Protein AF-A0AAE4G910-F1 (afdb_monomer_lite)

Radius of gyration: 26.72 Å; chains: 1; bounding box: 78×29×67 Å

Sequence (174 aa):
MEIWHRGLLGEPTRILAKEYRISQPTTLNYMKDAVEHLIASNSFDGSPALRMMLSQPIRSQSFAYQVDTTIAVELQPIIAPFLEQAKRIDYSQRESSDVHLGTKVSATEAESFEAIVKTLSIDRPGLTSSELLREIIREYISSGAVPKHNVSVVPGVSPREQRLLDLVRKNWPD

Foldseek 3Di:
DVLLVVVLVVDDLVVSCVVLVHDSVVSQVVNVVVLVV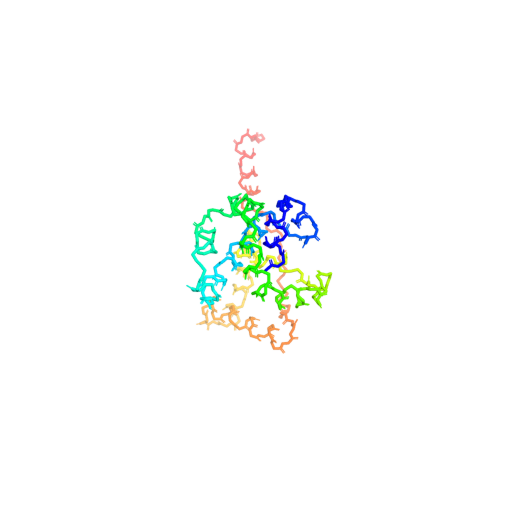CVVVCLCVVPPLLVVLSPDDSNCNSVSSVPDPVNVVSVCVVCVVVVVVVVVDPSVPPPDPVPPPPPDDDPVRVVVLVLVLVVVCVVPPPDDSVRVVVVQVVCCVVPVDRPPPVPPPPPDCPVVNVVVVVVCCVVDPD

Secondary structure (DSSP, 8-state):
-HHHHHHHTT--HHHHHHHTT--HHHHHHHHHHHHHHHHHTTTTTT-HHHHHHHHS-HHHHHHHHHH-HHHHHHHHHHHHHHHHHHTT--TTSS--TTS---S---HHHHHHHHHHHHHHHHHSTT--HHHHHHHHHHHHHHHSS-------------HHHHHHHHHHHHH---

pLDDT: mean 74.44, std 16.23, range [36.38, 94.31]

Structure (mmCIF, N/CA/C/O backbone):
data_AF-A0AAE4G910-F1
#
_entry.id   AF-A0AAE4G910-F1
#
loop_
_atom_site.group_PDB
_atom_site.id
_atom_site.type_symbol
_atom_site.label_atom_id
_atom_site.label_alt_id
_atom_site.label_comp_id
_atom_site.label_asym_id
_atom_site.label_entity_id
_atom_site.label_seq_id
_atom_site.pdbx_PDB_ins_code
_atom_site.Cartn_x
_atom_site.Cartn_y
_atom_site.Cartn_z
_atom_site.occupancy
_atom_site.B_iso_or_equiv
_atom_site.auth_seq_id
_atom_site.auth_comp_id
_atom_site.auth_asym_id
_atom_site.auth_atom_id
_atom_site.pdbx_PDB_model_num
ATOM 1 N N . MET A 1 1 ? -4.831 -2.346 1.415 1.00 86.88 1 MET A N 1
ATOM 2 C CA . MET A 1 1 ? -5.639 -2.473 2.650 1.00 86.88 1 MET A CA 1
ATOM 3 C C . MET A 1 1 ? -5.038 -3.451 3.648 1.00 86.88 1 MET A C 1
ATOM 5 O O . MET A 1 1 ? -4.716 -3.016 4.741 1.00 86.88 1 MET A O 1
ATOM 9 N N . GLU A 1 2 ? -4.823 -4.722 3.295 1.00 90.12 2 GLU A N 1
ATOM 10 C CA . GLU A 1 2 ? -4.326 -5.749 4.236 1.00 90.12 2 GLU A CA 1
ATOM 11 C C . GLU A 1 2 ? -2.985 -5.393 4.908 1.00 90.12 2 GLU A C 1
ATOM 13 O O . GLU A 1 2 ? -2.882 -5.423 6.131 1.00 90.12 2 GLU A O 1
ATOM 18 N N . ILE A 1 3 ? -1.986 -4.951 4.132 1.00 91.44 3 ILE A N 1
ATOM 19 C CA . ILE A 1 3 ? -0.675 -4.514 4.654 1.00 91.44 3 ILE A CA 1
ATOM 20 C C . ILE A 1 3 ? -0.818 -3.388 5.692 1.00 91.44 3 ILE A C 1
ATOM 22 O O . ILE A 1 3 ? -0.166 -3.418 6.733 1.00 91.44 3 ILE A O 1
ATOM 26 N N . TRP A 1 4 ? -1.680 -2.402 5.428 1.00 94.31 4 TRP A N 1
ATOM 27 C CA . TRP A 1 4 ? -1.947 -1.305 6.360 1.00 94.31 4 TRP A CA 1
ATOM 28 C C . TRP A 1 4 ? -2.656 -1.784 7.622 1.00 94.31 4 TRP A C 1
ATOM 30 O O . TRP A 1 4 ? -2.221 -1.447 8.719 1.00 94.31 4 TRP A O 1
ATOM 40 N N . HIS A 1 5 ? -3.687 -2.620 7.481 1.00 93.81 5 HIS A N 1
ATOM 41 C CA . HIS A 1 5 ? -4.431 -3.163 8.617 1.00 93.81 5 HIS A CA 1
ATOM 42 C C . HIS A 1 5 ? -3.535 -3.982 9.553 1.00 93.81 5 HIS A C 1
ATOM 44 O O . HIS A 1 5 ? -3.573 -3.786 10.764 1.00 93.81 5 HIS A O 1
ATOM 50 N N . ARG A 1 6 ? -2.640 -4.811 9.010 1.00 92.31 6 ARG A N 1
ATOM 51 C CA . ARG A 1 6 ? -1.631 -5.525 9.810 1.00 92.31 6 ARG A CA 1
ATOM 52 C C . ARG A 1 6 ? -0.633 -4.579 10.480 1.00 92.31 6 ARG A C 1
ATOM 54 O O . ARG A 1 6 ? -0.254 -4.790 11.629 1.00 92.31 6 ARG A O 1
ATOM 61 N N . GLY A 1 7 ? -0.270 -3.486 9.808 1.00 91.50 7 GLY A N 1
ATOM 62 C CA . GLY A 1 7 ? 0.497 -2.398 10.417 1.00 91.50 7 GLY A CA 1
ATOM 63 C C . GLY A 1 7 ? -0.217 -1.754 11.613 1.00 91.50 7 GLY A C 1
ATOM 64 O O . GLY A 1 7 ? 0.415 -1.521 12.642 1.00 91.50 7 GLY A O 1
ATOM 65 N N . LEU A 1 8 ? -1.535 -1.528 11.525 1.00 92.25 8 LEU A N 1
ATOM 66 C CA . LEU A 1 8 ? -2.344 -1.031 12.650 1.00 92.25 8 LEU A CA 1
ATOM 67 C C . LEU A 1 8 ? -2.364 -2.008 13.831 1.00 92.25 8 LEU A C 1
ATOM 69 O O . LEU A 1 8 ? -2.317 -1.577 14.981 1.00 92.25 8 LEU A O 1
ATOM 73 N N . LEU A 1 9 ? -2.372 -3.315 13.553 1.00 91.50 9 LEU A N 1
ATOM 74 C CA . LEU A 1 9 ? -2.270 -4.371 14.568 1.00 91.50 9 LEU A CA 1
ATOM 75 C C . LEU A 1 9 ? -0.885 -4.437 15.241 1.00 91.50 9 LEU A C 1
ATOM 77 O O . LEU A 1 9 ? -0.705 -5.194 16.191 1.00 91.50 9 LEU A O 1
ATOM 81 N N . GLY A 1 10 ? 0.074 -3.613 14.809 1.00 89.38 10 GLY A N 1
ATOM 82 C CA . GLY A 1 10 ? 1.396 -3.483 15.421 1.00 89.38 10 GLY A CA 1
ATOM 83 C C . GLY A 1 10 ? 2.485 -4.300 14.731 1.00 89.38 10 GLY A C 1
ATOM 84 O O . GLY A 1 10 ? 3.605 -4.376 15.240 1.00 89.38 10 GLY A O 1
ATOM 85 N N . GLU A 1 11 ? 2.201 -4.901 13.575 1.00 91.12 11 GLU A N 1
ATOM 86 C CA . GLU A 1 11 ? 3.211 -5.667 12.856 1.00 91.12 11 GLU A CA 1
ATOM 87 C C . GLU A 1 11 ? 4.300 -4.759 12.259 1.00 91.12 11 GLU A C 1
ATOM 89 O O . GLU A 1 11 ? 3.995 -3.805 11.532 1.00 91.12 11 GLU A O 1
ATOM 94 N N . PRO A 1 12 ? 5.595 -5.043 12.504 1.00 90.38 12 PRO A N 1
ATOM 95 C CA . PRO A 1 12 ? 6.666 -4.207 11.983 1.00 90.38 12 PRO A CA 1
ATOM 96 C C . PRO A 1 12 ? 6.717 -4.232 10.453 1.00 90.38 12 PRO A C 1
ATOM 98 O O . PRO A 1 12 ? 6.723 -5.296 9.831 1.00 90.38 12 PRO A O 1
ATOM 101 N N . THR A 1 13 ? 6.916 -3.067 9.829 1.00 89.62 13 THR A N 1
ATOM 102 C CA . THR A 1 13 ? 7.006 -2.934 8.361 1.00 89.62 13 THR A CA 1
ATOM 103 C C . THR A 1 13 ? 8.058 -3.838 7.724 1.00 89.62 13 THR A C 1
ATOM 105 O O . THR A 1 13 ? 7.892 -4.256 6.584 1.00 89.62 13 THR A O 1
ATOM 108 N N . ARG A 1 14 ? 9.143 -4.159 8.443 1.00 89.19 14 ARG A N 1
ATOM 109 C CA . ARG A 1 14 ? 10.190 -5.076 7.963 1.00 89.19 14 ARG A CA 1
ATOM 110 C C . ARG A 1 14 ? 9.694 -6.523 7.850 1.00 89.19 14 ARG A C 1
ATOM 112 O O . ARG A 1 14 ? 10.128 -7.233 6.949 1.00 89.19 14 ARG A O 1
ATOM 119 N N . ILE A 1 15 ? 8.815 -6.953 8.756 1.00 91.69 15 ILE A N 1
ATOM 120 C CA . ILE A 1 15 ? 8.215 -8.293 8.730 1.00 91.69 15 ILE A CA 1
ATOM 121 C C . ILE A 1 15 ? 7.231 -8.381 7.568 1.00 91.69 15 ILE A C 1
ATOM 123 O O . ILE A 1 15 ? 7.367 -9.268 6.730 1.00 91.69 15 ILE A O 1
ATOM 127 N N . LEU A 1 16 ? 6.350 -7.385 7.445 1.00 90.06 16 LEU A N 1
ATOM 128 C CA . LEU A 1 16 ? 5.409 -7.285 6.331 1.00 90.06 16 LEU A CA 1
ATOM 129 C C . LEU A 1 16 ? 6.141 -7.252 4.979 1.00 90.06 16 LEU A C 1
ATOM 131 O O . LEU A 1 16 ? 5.817 -8.022 4.086 1.00 90.06 16 LEU A O 1
ATOM 135 N N . ALA A 1 17 ? 7.190 -6.439 4.833 1.00 86.94 17 ALA A N 1
ATOM 136 C CA . ALA A 1 17 ? 8.004 -6.402 3.613 1.00 86.94 17 ALA A CA 1
ATOM 137 C C . ALA A 1 17 ? 8.527 -7.793 3.208 1.00 86.94 17 ALA A C 1
ATOM 139 O O . ALA A 1 17 ? 8.415 -8.192 2.051 1.00 86.94 17 ALA A O 1
ATOM 140 N N . LYS A 1 18 ? 9.047 -8.562 4.174 1.00 86.56 18 LYS A N 1
ATOM 141 C CA . LYS A 1 18 ? 9.552 -9.918 3.931 1.00 86.56 18 LYS A CA 1
ATOM 142 C C . LYS A 1 18 ? 8.440 -10.884 3.517 1.00 86.56 18 LYS A C 1
ATOM 144 O O . LYS A 1 18 ? 8.644 -11.677 2.604 1.00 86.56 18 LYS A O 1
ATOM 149 N N . GLU A 1 19 ? 7.300 -10.839 4.195 1.00 86.31 19 GLU A N 1
ATOM 150 C CA . GLU A 1 19 ? 6.184 -11.756 3.955 1.00 86.31 19 GLU A CA 1
ATOM 151 C C . GLU A 1 19 ? 5.532 -11.528 2.592 1.00 86.31 19 GLU A C 1
ATOM 153 O O . GLU A 1 19 ? 5.339 -12.474 1.832 1.00 86.31 19 GLU A O 1
ATOM 158 N N . TYR A 1 20 ? 5.300 -10.263 2.245 1.00 83.00 20 TYR A N 1
ATOM 159 C CA . TYR A 1 20 ? 4.756 -9.870 0.947 1.00 83.00 20 TYR A CA 1
ATOM 160 C C . TYR A 1 20 ? 5.818 -9.808 -0.160 1.00 83.00 20 TYR A C 1
ATOM 162 O O . TYR A 1 20 ? 5.487 -9.456 -1.286 1.00 83.00 20 TYR A O 1
ATOM 170 N N . ARG A 1 21 ? 7.082 -10.150 0.141 1.00 83.06 21 ARG A N 1
ATOM 171 C CA . ARG A 1 21 ? 8.220 -10.134 -0.797 1.00 83.06 21 ARG A CA 1
ATOM 172 C C . ARG A 1 21 ? 8.384 -8.802 -1.541 1.00 83.06 21 ARG A C 1
ATOM 174 O O . ARG A 1 21 ? 8.690 -8.787 -2.723 1.00 83.06 21 ARG A O 1
ATOM 181 N N . ILE A 1 22 ? 8.212 -7.687 -0.837 1.00 82.44 22 ILE A N 1
ATOM 182 C CA . ILE A 1 22 ? 8.371 -6.328 -1.375 1.00 82.44 22 ILE A CA 1
ATOM 183 C C . ILE A 1 22 ? 9.417 -5.542 -0.582 1.00 82.44 22 ILE A C 1
ATOM 185 O O . ILE A 1 22 ? 9.764 -5.885 0.550 1.00 82.44 22 ILE A O 1
ATOM 189 N N . SER A 1 23 ? 9.923 -4.449 -1.159 1.00 83.50 23 SER A N 1
ATOM 190 C CA . SER A 1 23 ? 10.835 -3.552 -0.444 1.00 83.50 23 SER A CA 1
ATOM 191 C C . SER A 1 23 ? 10.129 -2.836 0.718 1.00 83.50 23 SER A C 1
ATOM 193 O O . SER A 1 23 ? 8.941 -2.521 0.643 1.00 83.50 23 SER A O 1
ATOM 195 N N . GLN A 1 24 ? 10.863 -2.511 1.788 1.00 85.25 24 GLN A N 1
ATOM 196 C CA . GLN A 1 24 ? 10.305 -1.746 2.911 1.00 85.25 24 GLN A CA 1
ATOM 197 C C . GLN A 1 24 ? 9.731 -0.373 2.490 1.00 85.25 24 GLN A C 1
ATOM 199 O O . GLN A 1 24 ? 8.654 -0.024 2.981 1.00 85.25 24 GLN A O 1
ATOM 204 N N . PRO A 1 25 ? 10.373 0.405 1.589 1.00 87.94 25 PRO A N 1
ATOM 205 C CA . PRO A 1 25 ? 9.754 1.603 1.017 1.00 87.94 25 PRO A CA 1
ATOM 206 C C . PRO A 1 25 ? 8.420 1.325 0.311 1.00 87.94 25 PRO A C 1
ATOM 208 O O . PRO A 1 25 ? 7.463 2.070 0.506 1.00 87.94 25 PRO A O 1
ATOM 211 N N . THR A 1 26 ? 8.320 0.229 -0.448 1.00 85.50 26 THR A N 1
ATOM 212 C CA . THR A 1 26 ? 7.075 -0.173 -1.124 1.00 85.50 26 THR A CA 1
ATOM 213 C C . THR A 1 26 ? 5.971 -0.498 -0.118 1.00 85.50 26 THR A C 1
ATOM 215 O O . THR A 1 26 ? 4.843 -0.045 -0.287 1.00 85.50 26 THR A O 1
ATOM 218 N N . THR A 1 27 ? 6.291 -1.206 0.971 1.00 88.50 27 THR A N 1
ATOM 219 C CA . THR A 1 27 ? 5.342 -1.473 2.064 1.00 88.50 27 THR A CA 1
ATOM 220 C C . THR A 1 27 ? 4.758 -0.178 2.627 1.00 88.50 27 THR A C 1
ATOM 222 O O . THR A 1 27 ? 3.550 -0.086 2.823 1.00 88.50 27 THR A O 1
ATOM 225 N N . LEU A 1 28 ? 5.599 0.835 2.865 1.00 90.38 28 LEU A N 1
ATOM 226 C CA . LEU A 1 28 ? 5.156 2.137 3.374 1.00 90.38 28 LEU A CA 1
ATOM 227 C C . LEU A 1 28 ? 4.266 2.881 2.372 1.00 90.38 28 LEU A C 1
ATOM 229 O O . LEU A 1 28 ? 3.270 3.471 2.786 1.00 90.38 28 LEU A O 1
ATOM 233 N N . ASN A 1 29 ? 4.586 2.821 1.077 1.00 90.19 29 ASN A N 1
ATOM 234 C CA . ASN A 1 29 ? 3.735 3.394 0.034 1.00 90.19 29 ASN A CA 1
ATOM 235 C C . ASN A 1 29 ? 2.364 2.712 0.011 1.00 90.19 29 ASN A C 1
ATOM 237 O O . ASN A 1 29 ? 1.358 3.397 0.113 1.00 90.19 29 ASN A O 1
ATOM 241 N N . TYR A 1 30 ? 2.299 1.378 0.040 1.00 90.06 30 TYR A N 1
ATOM 242 C CA . TYR A 1 30 ? 1.016 0.667 0.102 1.00 90.06 30 TYR A CA 1
ATOM 243 C C . TYR A 1 30 ? 0.198 0.976 1.358 1.00 90.06 30 TYR A C 1
ATOM 245 O O . TYR A 1 30 ? -1.034 0.946 1.317 1.00 90.06 30 TYR A O 1
ATOM 253 N N . MET A 1 31 ? 0.857 1.268 2.483 1.00 93.19 31 MET A N 1
ATOM 254 C CA . MET A 1 31 ? 0.167 1.749 3.678 1.00 93.19 31 MET A CA 1
ATOM 255 C C . MET A 1 31 ? -0.418 3.146 3.471 1.00 93.19 31 MET A C 1
ATOM 257 O O . MET A 1 31 ? -1.559 3.393 3.855 1.00 93.19 31 MET A O 1
ATOM 261 N N . LYS A 1 32 ? 0.347 4.044 2.849 1.00 92.44 32 LYS A N 1
ATOM 262 C CA . LYS A 1 32 ? -0.092 5.401 2.529 1.00 92.44 32 LYS A CA 1
ATOM 263 C C . LYS A 1 32 ? -1.256 5.394 1.537 1.00 92.44 32 LYS A C 1
ATOM 265 O O . LYS A 1 32 ? -2.274 6.015 1.817 1.00 92.44 32 LYS A O 1
ATOM 270 N N . ASP A 1 33 ? -1.149 4.617 0.465 1.0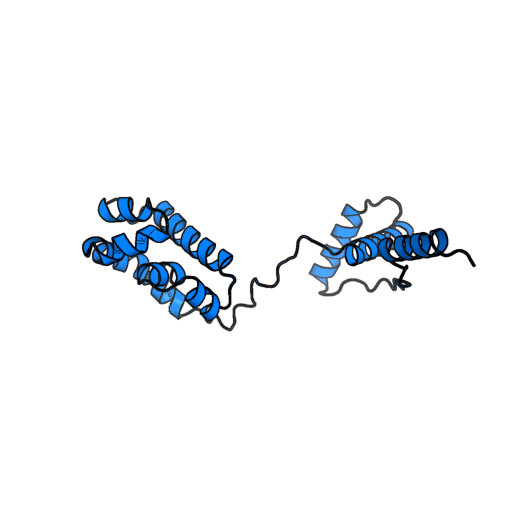0 91.06 33 ASP A N 1
ATOM 271 C CA . ASP A 1 33 ? -2.189 4.480 -0.559 1.00 91.06 33 ASP A CA 1
ATOM 272 C C . ASP A 1 33 ? -3.499 3.948 0.044 1.00 91.06 33 ASP A C 1
ATOM 274 O O . ASP A 1 33 ? -4.587 4.375 -0.331 1.00 91.06 33 ASP A O 1
ATOM 278 N N . ALA A 1 34 ? -3.416 3.034 1.020 1.00 91.62 34 ALA A N 1
ATOM 279 C CA . ALA A 1 34 ? -4.588 2.541 1.740 1.00 91.62 34 ALA A CA 1
ATOM 280 C C . ALA A 1 34 ? -5.289 3.655 2.536 1.00 91.62 34 ALA A C 1
ATOM 282 O O . ALA A 1 34 ? -6.514 3.765 2.483 1.00 91.62 34 ALA A O 1
ATOM 283 N N . VAL A 1 35 ? -4.525 4.495 3.239 1.00 91.94 35 VAL A N 1
ATOM 284 C CA . VAL A 1 35 ? -5.064 5.651 3.973 1.00 91.94 35 VAL A CA 1
ATOM 285 C C . VAL A 1 35 ? -5.686 6.657 3.008 1.00 91.94 35 VAL A C 1
ATOM 287 O O . VAL A 1 35 ? -6.816 7.083 3.223 1.00 91.94 35 VAL A O 1
ATOM 290 N N . GLU A 1 36 ? -4.995 6.997 1.920 1.00 91.00 36 GLU A N 1
ATOM 291 C CA . GLU A 1 36 ? -5.499 7.926 0.902 1.00 91.00 36 GLU A CA 1
ATOM 292 C C . GLU A 1 36 ? -6.782 7.413 0.246 1.00 91.00 36 GLU A C 1
ATOM 294 O O . GLU A 1 36 ? -7.735 8.172 0.085 1.00 91.00 36 GLU A O 1
ATOM 299 N N . HIS A 1 37 ? -6.854 6.116 -0.056 1.00 89.94 37 HIS A N 1
ATOM 300 C CA . HIS A 1 37 ? -8.060 5.494 -0.591 1.00 89.94 37 HIS A CA 1
ATOM 301 C C . HIS A 1 37 ? -9.228 5.560 0.399 1.00 89.94 37 HIS A C 1
ATOM 303 O O . HIS A 1 37 ? -10.354 5.868 0.006 1.00 89.94 37 HIS A O 1
ATOM 309 N N . LEU A 1 38 ? -8.987 5.290 1.688 1.00 88.81 38 LEU A N 1
ATOM 310 C CA . LEU A 1 38 ? -10.023 5.458 2.709 1.00 88.81 38 LEU A CA 1
ATOM 311 C C . LEU A 1 38 ? -10.485 6.911 2.759 1.00 88.81 38 LEU A C 1
ATOM 313 O O . LEU A 1 38 ? -11.693 7.144 2.759 1.00 88.81 38 LEU A O 1
ATOM 317 N N . ILE A 1 39 ? -9.553 7.868 2.747 1.00 88.19 39 ILE A N 1
ATOM 318 C CA . ILE A 1 39 ? -9.871 9.299 2.780 1.00 88.19 39 ILE A CA 1
ATOM 319 C C . ILE A 1 39 ? -10.711 9.711 1.577 1.00 88.19 39 ILE A C 1
ATOM 321 O O . ILE A 1 39 ? -11.750 10.334 1.755 1.00 88.19 39 ILE A O 1
ATOM 325 N N . ALA A 1 40 ? -10.324 9.299 0.374 1.00 87.75 40 ALA A N 1
ATOM 326 C CA . ALA A 1 40 ? -11.062 9.601 -0.846 1.00 87.75 40 ALA A CA 1
ATOM 327 C C . ALA A 1 40 ? -12.467 8.976 -0.873 1.00 87.75 40 ALA A C 1
ATOM 329 O O . ALA A 1 40 ? -13.372 9.519 -1.502 1.00 87.75 40 ALA A O 1
ATOM 330 N N . SER A 1 41 ? -12.665 7.840 -0.197 1.00 84.75 41 SER A N 1
ATOM 331 C CA . SER A 1 41 ? -13.960 7.154 -0.162 1.00 84.75 41 SER A CA 1
ATOM 332 C C . SER A 1 41 ? -15.013 7.844 0.715 1.00 84.75 41 SER A C 1
ATOM 334 O O . SER A 1 41 ? -16.172 7.439 0.661 1.00 84.75 41 SER A O 1
ATOM 336 N N . ASN A 1 42 ? -14.627 8.814 1.559 1.00 80.31 42 ASN A N 1
ATOM 337 C CA . ASN A 1 42 ? -15.485 9.477 2.557 1.00 80.31 42 ASN A CA 1
ATOM 338 C C . ASN A 1 42 ? -16.304 8.519 3.455 1.00 80.31 42 ASN A C 1
ATOM 340 O O . ASN A 1 42 ? -17.263 8.922 4.112 1.00 80.31 42 ASN A O 1
ATOM 344 N N . SER A 1 43 ? -15.913 7.243 3.549 1.00 77.19 43 SER A N 1
ATOM 345 C CA . SER A 1 43 ? -16.689 6.199 4.241 1.00 77.19 43 SER A CA 1
ATOM 346 C C . SER A 1 43 ? -16.736 6.366 5.768 1.00 77.19 43 SER A C 1
ATOM 348 O O . SER A 1 43 ? -17.441 5.632 6.450 1.00 77.19 43 SER A O 1
ATOM 350 N N . PHE A 1 44 ? -15.995 7.331 6.313 1.00 80.25 44 PHE A N 1
ATOM 351 C CA . PHE A 1 44 ? -15.895 7.632 7.742 1.00 80.25 44 PHE A CA 1
ATOM 352 C C . PHE A 1 44 ? -16.456 9.015 8.098 1.00 80.25 44 PHE A C 1
ATOM 354 O O . PHE A 1 44 ? -16.187 9.529 9.184 1.00 80.25 44 PHE A O 1
ATOM 361 N N . ASP A 1 45 ? -17.227 9.650 7.206 1.00 74.12 45 ASP A N 1
ATOM 362 C CA . ASP A 1 45 ? -17.681 11.027 7.412 1.00 74.12 45 ASP A CA 1
ATOM 363 C C . ASP A 1 45 ? -18.477 11.223 8.719 1.00 74.12 45 ASP A C 1
ATOM 365 O O . ASP A 1 45 ? -18.399 12.297 9.318 1.00 74.12 45 ASP A O 1
ATOM 369 N N . GLY A 1 46 ? -19.157 10.185 9.210 1.00 80.19 46 GLY A N 1
ATOM 370 C CA . GLY A 1 46 ? -19.872 10.192 10.491 1.00 80.19 46 GLY A CA 1
ATOM 371 C C . GLY A 1 46 ? -19.017 9.928 11.738 1.00 80.19 46 GLY A C 1
ATOM 372 O O . GLY A 1 46 ? -19.548 10.032 12.839 1.00 80.19 46 GLY A O 1
ATOM 373 N N . SER A 1 47 ? -17.726 9.605 11.596 1.00 87.19 47 SER A N 1
ATOM 374 C CA . SER A 1 47 ? -16.831 9.262 12.710 1.00 87.19 47 SER A CA 1
ATOM 375 C C . SER A 1 47 ? -15.717 10.301 12.907 1.00 87.19 47 SER A C 1
ATOM 377 O O . SER A 1 47 ? -14.743 10.347 12.145 1.00 87.19 47 SER A O 1
ATOM 379 N N . PRO A 1 48 ? -15.793 11.124 13.968 1.00 88.12 48 PRO A N 1
ATOM 380 C CA . PRO A 1 48 ? -14.703 12.019 14.351 1.00 88.12 48 PRO A CA 1
ATOM 381 C C . PRO A 1 48 ? -13.421 11.273 14.753 1.00 88.12 48 PRO A C 1
ATOM 383 O O . PRO A 1 48 ? -12.323 11.745 14.452 1.00 88.12 48 PRO A O 1
ATOM 386 N N . ALA A 1 49 ? -13.546 10.108 15.399 1.00 89.44 49 ALA A N 1
ATOM 387 C CA . ALA A 1 49 ? -12.410 9.318 15.876 1.00 89.44 49 ALA A CA 1
ATOM 388 C C . ALA A 1 49 ? -11.578 8.762 14.709 1.00 89.44 49 ALA A C 1
ATOM 390 O O . ALA A 1 49 ? -10.352 8.913 14.690 1.00 89.44 49 ALA A O 1
ATOM 391 N N . LEU A 1 50 ? -12.236 8.215 13.680 1.00 90.75 50 LEU A N 1
ATOM 392 C CA . LEU A 1 50 ? -11.568 7.733 12.470 1.00 90.75 50 LEU A CA 1
ATOM 393 C C . LEU A 1 50 ? -10.914 8.868 11.684 1.00 90.75 50 LEU A C 1
ATOM 395 O O . LEU A 1 50 ? -9.769 8.722 11.257 1.00 90.75 50 LEU A O 1
ATOM 399 N N . ARG A 1 51 ? -11.592 10.016 11.533 1.00 89.75 51 ARG A N 1
ATOM 400 C CA . ARG A 1 51 ? -11.000 11.208 10.895 1.00 89.75 51 ARG A CA 1
ATOM 401 C C . ARG A 1 51 ? -9.720 11.634 11.607 1.00 89.75 51 ARG A C 1
ATOM 403 O O . ARG A 1 51 ? -8.700 11.873 10.960 1.00 89.75 51 ARG A O 1
ATOM 410 N N . MET A 1 52 ? -9.766 11.703 12.937 1.00 90.25 52 MET A N 1
ATOM 411 C CA . MET A 1 52 ? -8.612 12.074 13.746 1.00 90.25 52 MET A CA 1
ATOM 412 C C . MET A 1 52 ? -7.474 11.065 13.571 1.00 90.25 52 MET A C 1
ATOM 414 O O . MET A 1 52 ? -6.352 11.481 13.295 1.00 90.25 52 MET A O 1
ATOM 418 N N . MET A 1 53 ? -7.748 9.760 13.645 1.00 92.31 53 MET A N 1
ATOM 419 C CA . MET A 1 53 ? -6.737 8.721 13.423 1.00 92.31 53 MET A CA 1
ATOM 420 C C . MET A 1 53 ? -6.096 8.832 12.036 1.00 92.31 53 MET A C 1
ATOM 422 O O . MET A 1 53 ? -4.874 8.878 11.931 1.00 92.31 53 MET A O 1
ATOM 426 N N . LEU A 1 54 ? -6.897 8.896 10.971 1.00 91.44 54 LEU A N 1
ATOM 427 C CA . LEU A 1 54 ? -6.397 8.915 9.593 1.00 91.44 54 LEU A CA 1
ATOM 428 C C . LEU A 1 54 ? -5.591 10.183 9.276 1.00 91.44 54 LEU A C 1
ATOM 430 O O . LEU A 1 54 ? -4.731 10.148 8.400 1.00 91.44 54 LEU A O 1
ATOM 434 N N . SER A 1 55 ? -5.814 11.276 10.015 1.00 89.19 55 SER A N 1
ATOM 435 C CA . SER A 1 55 ? -5.009 12.499 9.901 1.00 89.19 55 SER A CA 1
ATOM 436 C C . SER A 1 55 ? -3.602 12.378 10.508 1.00 89.19 55 SER A C 1
ATOM 438 O O . SER A 1 55 ? -2.720 13.180 10.196 1.00 89.19 55 SER A O 1
ATOM 440 N N . GLN A 1 56 ? -3.368 11.387 11.373 1.00 90.56 56 GLN A N 1
ATOM 441 C CA . GLN A 1 56 ? -2.071 11.185 12.013 1.00 90.56 56 GLN A CA 1
ATOM 442 C C . GLN A 1 56 ? -1.068 10.505 11.069 1.00 90.56 56 GLN A C 1
ATOM 444 O O . GLN A 1 56 ? -1.458 9.738 10.181 1.00 90.56 56 GLN A O 1
ATOM 449 N N . PRO A 1 57 ? 0.249 10.696 11.293 1.00 90.75 57 PRO A N 1
ATOM 450 C CA . PRO A 1 57 ? 1.275 9.929 10.596 1.00 90.75 57 PRO A CA 1
ATOM 451 C C . PRO A 1 57 ? 1.039 8.422 10.740 1.00 90.75 57 PRO A C 1
ATOM 453 O O . PRO A 1 57 ? 0.701 7.962 11.826 1.00 90.75 57 PRO A O 1
ATOM 456 N N . ILE A 1 58 ? 1.308 7.639 9.688 1.00 88.00 58 ILE A N 1
ATOM 457 C CA . ILE A 1 58 ? 1.080 6.175 9.656 1.00 88.00 58 ILE A CA 1
ATOM 458 C C . ILE A 1 58 ? 1.649 5.464 10.895 1.00 88.00 58 ILE A C 1
ATOM 460 O O . ILE A 1 58 ? 1.013 4.577 11.452 1.00 88.00 58 ILE A O 1
ATOM 464 N N . ARG A 1 59 ? 2.829 5.886 11.371 1.00 83.94 59 ARG A N 1
ATOM 465 C CA . ARG A 1 59 ? 3.465 5.315 12.572 1.00 83.94 59 ARG A CA 1
ATOM 466 C C . ARG A 1 59 ? 2.677 5.547 13.864 1.00 83.94 59 ARG A C 1
ATOM 468 O O . ARG A 1 59 ? 2.832 4.772 14.796 1.00 83.94 59 ARG A O 1
ATOM 475 N N . SER A 1 60 ? 1.891 6.616 13.927 1.00 88.88 60 SER A N 1
ATOM 476 C CA . SER A 1 60 ? 1.074 6.984 15.084 1.00 88.88 60 SER A CA 1
ATOM 477 C C . SER A 1 60 ? -0.309 6.326 15.056 1.00 88.88 60 SER A C 1
ATOM 479 O O . SER A 1 60 ? -0.913 6.134 16.108 1.00 88.88 60 SER A O 1
ATOM 481 N N . GLN A 1 61 ? -0.788 5.927 13.871 1.00 91.38 61 GLN A N 1
ATOM 482 C CA . GLN A 1 61 ? -2.114 5.328 13.691 1.00 91.38 61 GLN A CA 1
ATOM 483 C C . GLN A 1 61 ? -2.272 4.000 14.440 1.00 91.38 61 GLN A C 1
ATOM 485 O O . GLN A 1 61 ? -3.348 3.734 14.962 1.00 91.38 61 GLN A O 1
ATOM 490 N N . SER A 1 62 ? -1.213 3.187 14.546 1.00 90.25 62 SER A N 1
ATOM 491 C CA . SER A 1 62 ? -1.258 1.932 15.313 1.00 90.25 62 SER A CA 1
ATOM 492 C C . SER A 1 62 ? -1.525 2.175 16.798 1.00 90.25 62 SER A C 1
ATOM 494 O O . SER A 1 62 ? -2.312 1.455 17.404 1.00 90.25 62 SER A O 1
ATOM 496 N N . PHE A 1 63 ? -0.934 3.224 17.379 1.00 88.81 63 PHE A N 1
ATOM 497 C CA . PHE A 1 63 ? -1.187 3.589 18.772 1.00 88.81 63 PHE A CA 1
ATOM 498 C C . PHE A 1 63 ? -2.638 4.027 18.970 1.00 88.81 63 PHE A C 1
ATOM 500 O O . PHE A 1 63 ? -3.295 3.540 19.884 1.00 88.81 63 PHE A O 1
ATOM 507 N N . ALA A 1 64 ? -3.161 4.892 18.097 1.00 88.00 64 ALA A N 1
ATOM 508 C CA . ALA A 1 64 ? -4.563 5.307 18.153 1.00 88.00 64 ALA A CA 1
ATOM 509 C C . ALA A 1 64 ? -5.516 4.105 18.015 1.00 88.00 64 ALA A C 1
ATOM 511 O O . ALA A 1 64 ? -6.423 3.950 18.829 1.00 88.00 64 ALA A O 1
ATOM 512 N N . TYR A 1 65 ? -5.252 3.212 17.055 1.00 90.25 65 TYR A N 1
ATOM 513 C CA . TYR A 1 65 ? -6.040 2.002 16.812 1.00 90.25 65 TYR A CA 1
ATOM 514 C C . TYR A 1 65 ? -6.045 1.023 17.999 1.00 90.25 65 TYR A C 1
ATOM 516 O O . TYR A 1 65 ? -7.046 0.352 18.237 1.00 90.25 65 TYR A O 1
ATOM 524 N N . GLN A 1 66 ? -4.944 0.928 18.752 1.00 86.31 66 GLN A N 1
ATOM 525 C CA . GLN A 1 66 ? -4.841 0.047 19.923 1.00 86.31 66 GLN A CA 1
ATOM 526 C C . GLN A 1 66 ? -5.444 0.648 21.198 1.00 86.31 66 GLN A C 1
ATOM 528 O O . GLN A 1 66 ? -5.906 -0.096 22.061 1.00 86.31 66 GLN A O 1
ATOM 533 N N . VAL A 1 67 ? -5.409 1.975 21.343 1.00 85.75 67 VAL A N 1
ATOM 534 C CA . VAL A 1 67 ? -5.875 2.674 22.551 1.00 85.75 67 VAL A CA 1
ATOM 535 C C . VAL A 1 67 ? -7.385 2.897 22.526 1.00 85.75 67 VAL A C 1
ATOM 537 O O . VAL A 1 67 ? -8.040 2.755 23.559 1.00 85.75 67 VAL A O 1
ATOM 540 N N . ASP A 1 68 ? -7.946 3.238 21.367 1.00 86.94 68 ASP A N 1
ATOM 541 C CA . ASP A 1 68 ? -9.361 3.571 21.235 1.00 86.94 68 ASP A CA 1
ATOM 542 C C . ASP A 1 68 ? -10.143 2.440 20.558 1.00 86.94 68 ASP A C 1
ATOM 544 O O . ASP A 1 68 ? -10.068 2.208 19.351 1.00 86.94 68 ASP A O 1
ATOM 548 N N . THR A 1 69 ? -10.945 1.738 21.357 1.00 84.44 69 THR A N 1
ATOM 549 C CA . THR A 1 69 ? -11.775 0.626 20.875 1.00 84.44 69 THR A CA 1
ATOM 550 C C . THR A 1 69 ? -12.863 1.062 19.889 1.00 84.44 69 THR A C 1
ATOM 552 O O . THR A 1 69 ? -13.294 0.240 19.077 1.00 84.44 69 THR A O 1
ATOM 555 N N . THR A 1 70 ? -13.277 2.336 19.893 1.00 87.69 70 THR A N 1
ATOM 556 C CA . THR A 1 70 ? -14.293 2.852 18.957 1.00 87.69 70 THR A CA 1
ATOM 557 C C . THR A 1 70 ? -13.778 2.862 17.521 1.00 87.69 70 THR A C 1
ATOM 559 O O . THR A 1 70 ? -14.491 2.446 16.610 1.00 87.69 70 THR A O 1
ATOM 562 N N . ILE A 1 71 ? -12.498 3.197 17.331 1.00 90.50 71 ILE A N 1
ATOM 563 C CA . ILE A 1 71 ? -11.821 3.163 16.032 1.00 90.50 71 ILE A CA 1
ATOM 564 C C . ILE A 1 71 ? -11.907 1.764 15.424 1.00 90.50 71 ILE A C 1
ATOM 566 O O . ILE A 1 71 ? -12.244 1.620 14.252 1.00 90.50 71 ILE A O 1
ATOM 570 N N . ALA A 1 72 ? -11.615 0.721 16.204 1.00 87.69 72 ALA A N 1
ATOM 571 C CA . ALA A 1 72 ? -11.683 -0.648 15.708 1.00 87.69 72 ALA A CA 1
ATOM 572 C C . ALA A 1 72 ? -13.118 -1.033 15.312 1.00 87.69 72 ALA A C 1
ATOM 574 O O . ALA A 1 72 ? -13.321 -1.599 14.238 1.00 87.69 72 ALA A O 1
ATOM 575 N N . VAL A 1 73 ? -14.111 -0.693 16.140 1.00 90.44 73 VAL A N 1
ATOM 576 C CA . VAL A 1 73 ? -15.530 -0.993 15.878 1.00 90.44 73 VAL A CA 1
ATOM 577 C C . VAL A 1 73 ? -16.023 -0.328 14.593 1.00 90.44 73 VAL A C 1
ATOM 579 O O . VAL A 1 73 ? -16.716 -0.965 13.802 1.00 90.44 73 VAL A O 1
ATOM 582 N N . GLU A 1 74 ? -15.649 0.926 14.359 1.00 90.75 74 GLU A N 1
ATOM 583 C CA . GLU A 1 74 ? -16.101 1.689 13.195 1.00 90.75 74 GLU A CA 1
ATOM 584 C C . GLU A 1 74 ? -15.305 1.358 11.926 1.00 90.75 74 GLU A C 1
ATOM 586 O O . GLU A 1 74 ? -15.868 1.323 10.832 1.00 90.75 74 GLU A O 1
ATOM 591 N N . LEU A 1 75 ? -14.003 1.078 12.048 1.00 91.19 75 LEU A N 1
ATOM 592 C CA . LEU A 1 75 ? -13.147 0.779 10.901 1.00 91.19 75 LEU A CA 1
ATOM 593 C C . LEU A 1 75 ? -13.416 -0.610 10.325 1.00 91.19 75 LEU A C 1
ATOM 595 O O . LEU A 1 75 ? -13.438 -0.767 9.104 1.00 91.19 75 LEU A O 1
ATOM 599 N N . GLN A 1 76 ? -13.593 -1.622 11.181 1.00 90.31 76 GLN A N 1
ATOM 600 C CA . GLN A 1 76 ? -13.738 -3.018 10.760 1.00 90.31 76 GLN A CA 1
ATOM 601 C C . GLN A 1 76 ? -14.779 -3.246 9.653 1.00 90.31 76 GLN A C 1
ATOM 603 O O . GLN A 1 76 ? -14.413 -3.852 8.644 1.00 90.31 76 GLN A O 1
ATOM 608 N N . PRO A 1 77 ? -16.029 -2.753 9.749 1.00 90.62 77 PRO A N 1
ATOM 609 C CA . PRO A 1 77 ? -17.011 -2.950 8.683 1.00 90.62 77 PRO A CA 1
ATOM 610 C C . PRO A 1 77 ? -16.610 -2.279 7.360 1.00 90.62 77 PRO A C 1
ATOM 612 O O . PRO A 1 77 ? -16.947 -2.797 6.297 1.00 90.62 77 PRO A O 1
ATOM 615 N N . ILE A 1 78 ? -15.856 -1.174 7.402 1.00 90.31 78 ILE A N 1
ATOM 616 C CA . ILE A 1 78 ? -15.375 -0.467 6.204 1.00 90.31 78 ILE A CA 1
ATOM 617 C C . ILE A 1 78 ? -14.299 -1.294 5.495 1.00 90.31 78 ILE A C 1
ATOM 619 O O . ILE A 1 78 ? -14.305 -1.414 4.270 1.00 90.31 78 ILE A O 1
ATOM 623 N N . ILE A 1 79 ? -13.367 -1.880 6.253 1.00 91.31 79 ILE A N 1
ATOM 624 C CA . ILE A 1 79 ? -12.214 -2.591 5.682 1.00 91.31 79 ILE A CA 1
ATOM 625 C C . ILE A 1 79 ? -12.489 -4.069 5.391 1.00 91.31 79 ILE A C 1
ATOM 627 O O . ILE A 1 79 ? -11.838 -4.633 4.512 1.00 91.31 79 ILE A O 1
ATOM 631 N N . ALA A 1 80 ? -13.456 -4.690 6.071 1.00 90.56 80 ALA A N 1
ATOM 632 C CA . ALA A 1 80 ? -13.838 -6.093 5.906 1.00 90.56 80 ALA A CA 1
ATOM 633 C C . ALA A 1 80 ? -13.975 -6.554 4.440 1.00 90.56 80 ALA A C 1
ATOM 635 O O . ALA A 1 80 ? -13.346 -7.558 4.092 1.00 90.56 80 ALA A O 1
ATOM 636 N N . PRO A 1 81 ? -14.700 -5.850 3.541 1.00 89.25 81 PRO A N 1
ATOM 637 C CA . PRO A 1 81 ? -14.804 -6.280 2.145 1.00 89.25 81 PRO A CA 1
ATOM 638 C C . PRO A 1 81 ? -13.447 -6.304 1.429 1.00 89.25 81 PRO A C 1
ATOM 640 O O . PRO A 1 81 ? -13.195 -7.192 0.615 1.00 89.25 81 PRO A O 1
ATOM 643 N N . PHE A 1 82 ? -12.547 -5.373 1.752 1.00 89.00 82 PHE A N 1
ATOM 644 C CA . PHE A 1 82 ? -11.207 -5.326 1.170 1.00 89.00 82 PHE A CA 1
ATOM 645 C C . PHE A 1 82 ? -10.298 -6.426 1.724 1.00 89.00 82 PHE A C 1
ATOM 647 O O . PHE A 1 82 ? -9.479 -6.967 0.984 1.00 89.00 82 PHE A O 1
ATOM 654 N N . LEU A 1 83 ? -10.436 -6.772 3.008 1.00 89.12 83 LEU A N 1
ATOM 655 C CA . LEU A 1 83 ? -9.688 -7.872 3.622 1.00 89.12 83 LEU A CA 1
ATOM 656 C C . LEU A 1 83 ? -10.112 -9.226 3.041 1.00 89.12 83 LEU A C 1
ATOM 658 O O . LEU A 1 83 ? -9.261 -10.055 2.731 1.00 89.12 83 LEU A O 1
ATOM 662 N N . GLU A 1 84 ? -11.409 -9.436 2.817 1.00 87.44 84 GLU A N 1
ATOM 663 C CA . GLU A 1 84 ? -11.912 -10.652 2.167 1.00 87.44 84 GLU A CA 1
ATOM 664 C C . GLU A 1 84 ? -11.453 -10.777 0.712 1.00 87.44 84 GLU A C 1
ATOM 666 O O . GLU A 1 84 ? -11.133 -11.873 0.253 1.00 87.44 84 GLU A O 1
ATOM 671 N N . GLN A 1 85 ? -11.371 -9.663 -0.020 1.00 84.06 85 GLN A N 1
ATOM 672 C CA . GLN A 1 85 ? -10.772 -9.660 -1.355 1.00 84.06 85 GLN A CA 1
ATOM 673 C C . GLN A 1 85 ? -9.282 -10.002 -1.302 1.00 84.06 85 GLN A C 1
ATOM 675 O O . GLN A 1 85 ? -8.820 -10.791 -2.121 1.00 84.06 85 GLN A O 1
ATOM 680 N N . ALA A 1 86 ? -8.545 -9.462 -0.330 1.00 82.25 86 ALA A N 1
ATOM 681 C CA . ALA A 1 86 ? -7.111 -9.687 -0.200 1.00 82.25 86 ALA A CA 1
ATOM 682 C C . ALA A 1 86 ? -6.764 -11.165 0.064 1.00 82.25 86 ALA A C 1
ATOM 684 O O . ALA A 1 86 ? -5.848 -11.693 -0.559 1.00 82.25 86 ALA A O 1
ATOM 685 N N . LYS A 1 87 ? -7.579 -11.877 0.857 1.00 80.38 87 LYS A N 1
ATOM 686 C CA . LYS A 1 87 ? -7.449 -13.333 1.083 1.00 80.38 87 LYS A CA 1
ATOM 687 C C . LYS A 1 87 ? -7.578 -14.181 -0.187 1.00 80.38 87 LYS A C 1
ATOM 689 O O . LYS A 1 87 ? -7.131 -15.323 -0.205 1.00 80.38 87 LYS A O 1
ATOM 694 N N . ARG A 1 88 ? -8.230 -13.661 -1.230 1.00 78.75 88 ARG A N 1
ATOM 695 C CA . ARG A 1 88 ? -8.432 -14.364 -2.510 1.00 78.75 88 ARG A CA 1
ATOM 696 C C . ARG A 1 88 ? -7.294 -14.119 -3.499 1.00 78.75 88 ARG A C 1
ATOM 698 O O . ARG A 1 88 ? -7.282 -14.732 -4.562 1.00 78.75 88 ARG A O 1
ATOM 705 N N . ILE A 1 89 ? -6.372 -13.212 -3.180 1.00 70.19 89 ILE A N 1
ATOM 706 C CA . ILE A 1 89 ? -5.235 -12.883 -4.035 1.00 70.19 89 ILE A CA 1
ATOM 707 C C . ILE A 1 89 ? -4.124 -13.893 -3.760 1.00 70.19 89 ILE A C 1
ATOM 709 O O . ILE A 1 89 ? -3.574 -13.944 -2.663 1.00 70.19 89 ILE A O 1
ATOM 713 N N . ASP A 1 90 ? -3.755 -14.667 -4.779 1.00 65.75 90 ASP A N 1
ATOM 714 C CA . ASP A 1 90 ? -2.528 -15.454 -4.733 1.00 65.75 90 ASP A CA 1
ATOM 715 C C . ASP A 1 90 ? -1.321 -14.533 -4.965 1.00 65.75 90 ASP A C 1
ATOM 717 O O . ASP A 1 90 ? -0.940 -14.217 -6.095 1.00 65.75 90 ASP A O 1
ATOM 721 N N . TYR A 1 91 ? -0.718 -14.074 -3.869 1.00 59.88 91 TYR A N 1
ATOM 722 C CA . TYR A 1 91 ? 0.477 -13.232 -3.911 1.00 59.88 91 TYR A CA 1
ATOM 723 C C . TYR A 1 91 ? 1.719 -13.967 -4.445 1.00 59.88 91 TYR A C 1
ATOM 725 O O . TYR A 1 91 ? 2.698 -13.306 -4.778 1.00 59.88 91 TYR A O 1
ATOM 733 N N . SER A 1 92 ? 1.699 -15.304 -4.559 1.00 55.50 92 SER A N 1
ATOM 734 C CA . SER A 1 92 ? 2.799 -16.074 -5.162 1.00 55.50 92 SER A CA 1
ATOM 735 C C . SER A 1 92 ? 2.809 -16.001 -6.693 1.00 55.50 92 SER A C 1
ATOM 737 O O . SER A 1 92 ? 3.866 -16.160 -7.300 1.00 55.50 92 SER A O 1
ATOM 739 N N . GLN A 1 93 ? 1.647 -15.713 -7.290 1.00 45.88 93 GLN A N 1
ATOM 740 C CA . GLN A 1 93 ? 1.413 -15.600 -8.736 1.00 45.88 93 GLN A CA 1
ATOM 741 C C . GLN A 1 93 ? 1.382 -14.154 -9.228 1.00 45.88 93 GLN A C 1
ATOM 743 O O . GLN A 1 93 ? 1.266 -13.920 -10.431 1.00 45.88 93 GLN A O 1
ATOM 748 N N . ARG A 1 94 ? 1.488 -13.163 -8.331 1.00 49.81 94 ARG A N 1
ATOM 749 C CA . ARG A 1 94 ? 1.821 -11.806 -8.761 1.00 49.81 94 ARG A CA 1
ATOM 750 C C . ARG A 1 94 ? 3.239 -11.854 -9.301 1.00 49.81 94 ARG A C 1
ATOM 752 O O . ARG A 1 94 ? 4.202 -11.728 -8.549 1.00 49.81 94 ARG A O 1
ATOM 759 N N . GLU A 1 95 ? 3.319 -12.075 -10.613 1.00 42.34 95 GLU A N 1
ATOM 760 C CA . GLU A 1 95 ? 4.424 -11.670 -11.464 1.00 42.34 95 GLU A CA 1
ATOM 761 C C . GLU A 1 95 ? 4.878 -10.333 -10.923 1.00 42.34 95 GLU A C 1
ATOM 763 O O . GLU A 1 95 ? 4.108 -9.366 -10.876 1.00 42.34 95 GLU A O 1
ATOM 768 N N . SER A 1 96 ? 6.043 -10.363 -10.293 1.00 42.88 96 SER A N 1
ATOM 769 C CA . SER A 1 96 ? 6.385 -9.270 -9.435 1.00 42.88 96 SER A CA 1
ATOM 770 C C . SER A 1 96 ? 6.413 -8.006 -10.281 1.00 42.88 96 SER A C 1
ATOM 772 O O . SER A 1 96 ? 7.119 -7.925 -11.286 1.00 42.88 96 SER A O 1
ATOM 774 N N . SER A 1 97 ? 5.707 -6.977 -9.829 1.00 42.41 97 SER A N 1
ATOM 775 C CA . SER A 1 97 ? 6.013 -5.603 -10.217 1.00 42.41 97 SER A CA 1
ATOM 776 C C . SER A 1 97 ? 7.486 -5.222 -9.912 1.00 42.41 97 SER A C 1
ATOM 778 O O . SER A 1 97 ? 7.896 -4.104 -10.212 1.00 42.41 97 SER A O 1
ATOM 780 N N . ASP A 1 98 ? 8.295 -6.147 -9.364 1.00 44.94 98 ASP A N 1
ATOM 781 C CA . ASP A 1 98 ? 9.764 -6.153 -9.324 1.00 44.94 98 ASP A CA 1
ATOM 782 C C . ASP A 1 98 ? 10.458 -6.464 -10.657 1.00 44.94 98 ASP A C 1
ATOM 784 O O . ASP A 1 98 ? 11.691 -6.471 -10.688 1.00 44.94 98 ASP A O 1
ATOM 788 N N . VAL A 1 99 ? 9.762 -6.599 -11.790 1.00 40.62 99 VAL A N 1
ATOM 789 C CA . VAL A 1 99 ? 10.385 -6.014 -12.982 1.00 40.62 99 VAL A CA 1
ATOM 790 C C . VAL A 1 99 ? 10.216 -4.514 -12.819 1.00 40.62 99 VAL A C 1
ATOM 792 O O . VAL A 1 99 ? 9.276 -3.906 -13.327 1.00 40.62 99 VAL A O 1
ATOM 795 N N . HIS A 1 100 ? 11.140 -3.902 -12.071 1.00 42.81 100 HIS A N 1
ATOM 796 C CA . HIS A 1 100 ? 11.459 -2.509 -12.311 1.00 42.81 100 HIS A CA 1
ATOM 797 C C . HIS A 1 100 ? 11.605 -2.388 -13.828 1.00 42.81 100 HIS A C 1
ATOM 799 O O . HIS A 1 100 ? 12.584 -2.870 -14.396 1.00 42.81 100 HIS A O 1
ATOM 805 N N . LEU A 1 101 ? 10.638 -1.748 -14.490 1.00 45.09 101 LEU A N 1
ATOM 806 C CA . LEU A 1 101 ? 10.909 -1.062 -15.741 1.00 45.09 101 LEU A CA 1
ATOM 807 C C . LEU A 1 101 ? 11.911 0.020 -15.355 1.00 45.09 101 LEU A C 1
ATOM 809 O O . LEU A 1 101 ? 11.544 1.145 -15.016 1.00 45.09 101 LEU A O 1
ATOM 813 N N . GLY A 1 102 ? 13.179 -0.374 -15.250 1.00 44.91 102 GLY A N 1
ATOM 814 C CA . GLY A 1 102 ? 14.266 0.527 -14.970 1.00 44.91 102 GLY A CA 1
ATOM 815 C C . GLY A 1 102 ? 14.224 1.570 -16.067 1.00 44.91 102 GLY A C 1
ATOM 816 O O . GLY A 1 102 ? 14.558 1.289 -17.209 1.00 44.91 102 GLY A O 1
ATOM 817 N N . THR A 1 103 ? 13.818 2.791 -15.730 1.00 51.31 103 THR A N 1
ATOM 818 C CA . THR A 1 103 ? 13.958 3.940 -16.636 1.00 51.31 103 THR A CA 1
ATOM 819 C C . THR A 1 103 ? 15.430 4.281 -16.871 1.00 51.31 103 THR A C 1
ATOM 821 O O . THR A 1 103 ? 15.761 5.090 -17.733 1.00 51.31 103 THR A O 1
ATOM 824 N N . LYS A 1 104 ? 16.323 3.660 -16.092 1.00 48.25 104 LYS A N 1
ATOM 825 C CA . LYS A 1 104 ? 17.769 3.725 -16.234 1.00 48.25 104 LYS A CA 1
ATOM 826 C C . LYS A 1 104 ? 18.240 2.548 -17.074 1.00 48.25 104 LYS A C 1
ATOM 828 O O . LYS A 1 104 ? 18.455 1.456 -16.561 1.00 48.25 104 LYS A O 1
ATOM 833 N N . VAL A 1 105 ? 18.415 2.826 -18.354 1.00 56.41 105 VAL A N 1
ATOM 834 C CA . VAL A 1 105 ? 19.209 2.005 -19.263 1.00 56.41 105 VAL A CA 1
ATOM 835 C C . VAL A 1 105 ? 20.676 2.153 -18.840 1.00 56.41 105 VAL A C 1
ATOM 837 O O . VAL A 1 105 ? 21.120 3.272 -18.556 1.00 56.41 105 VAL A O 1
ATOM 840 N N . SER A 1 106 ? 21.429 1.056 -18.715 1.00 58.59 106 SER A N 1
ATOM 841 C CA . SER A 1 106 ? 22.871 1.159 -18.451 1.00 58.59 106 SER A CA 1
ATOM 842 C C . SER A 1 106 ? 23.557 1.912 -19.596 1.00 58.59 106 SER A C 1
ATOM 844 O O . SER A 1 106 ? 23.079 1.898 -20.728 1.00 58.59 106 SER A O 1
ATOM 846 N N . ALA A 1 107 ? 24.690 2.568 -19.331 1.00 55.75 107 ALA A N 1
ATOM 847 C CA . ALA A 1 107 ? 25.416 3.294 -20.379 1.00 55.75 107 ALA A CA 1
ATOM 848 C C . ALA A 1 107 ? 25.744 2.386 -21.583 1.00 55.75 107 ALA A C 1
ATOM 850 O O . ALA A 1 107 ? 25.567 2.777 -22.728 1.00 55.75 107 ALA A O 1
ATOM 851 N N . THR A 1 108 ? 26.104 1.133 -21.307 1.00 61.75 108 THR A N 1
ATOM 852 C CA . THR A 1 108 ? 26.359 0.079 -22.297 1.00 61.75 108 THR A CA 1
ATOM 853 C C . THR A 1 108 ? 25.131 -0.303 -23.127 1.00 61.75 108 THR A C 1
ATOM 855 O O . THR A 1 108 ? 25.237 -0.528 -24.332 1.00 61.75 108 THR A O 1
ATOM 858 N N . GLU A 1 109 ? 23.949 -0.369 -22.514 1.00 63.50 109 GLU A N 1
ATOM 859 C CA . GLU A 1 109 ? 22.702 -0.648 -23.236 1.00 63.50 109 GLU A CA 1
ATOM 860 C C . GLU A 1 109 ? 22.252 0.563 -24.065 1.00 63.50 109 GLU A C 1
ATOM 862 O O . GLU A 1 109 ? 21.733 0.386 -25.165 1.00 63.50 109 GLU A O 1
ATOM 867 N N . ALA A 1 110 ? 22.499 1.786 -23.585 1.00 65.12 110 ALA A N 1
ATOM 868 C CA . ALA A 1 110 ? 22.218 3.014 -24.325 1.00 65.12 110 ALA A CA 1
ATOM 869 C C . ALA A 1 110 ? 23.122 3.138 -25.563 1.00 65.12 110 ALA A C 1
ATOM 871 O O . ALA A 1 110 ? 22.625 3.399 -26.654 1.00 65.12 110 ALA A O 1
ATOM 872 N N . GLU A 1 111 ? 24.420 2.854 -25.424 1.00 65.31 111 GLU A N 1
ATOM 873 C CA . GLU A 1 111 ? 25.374 2.801 -26.543 1.00 65.31 111 GLU A CA 1
ATOM 874 C C . GLU A 1 111 ? 24.990 1.719 -27.566 1.00 65.31 111 GLU A C 1
ATOM 876 O O . GLU A 1 111 ? 25.028 1.949 -28.776 1.00 65.31 111 GLU A O 1
ATOM 881 N N . SER A 1 112 ? 24.552 0.549 -27.089 1.00 66.38 112 SER A N 1
ATOM 882 C CA . SER A 1 112 ? 24.064 -0.531 -27.957 1.00 66.38 112 SER A CA 1
ATOM 883 C C . SER A 1 112 ? 22.806 -0.112 -28.722 1.00 66.38 112 SER A C 1
ATOM 885 O O . SER A 1 112 ? 22.678 -0.383 -29.916 1.00 66.38 112 SER A O 1
ATOM 887 N N . PHE A 1 113 ? 21.888 0.588 -28.054 1.00 70.19 113 PHE A N 1
ATOM 888 C CA . PHE A 1 113 ? 20.685 1.124 -28.675 1.00 70.19 113 PHE A CA 1
ATOM 889 C C . PHE A 1 113 ? 21.009 2.201 -29.723 1.00 70.19 113 PHE A C 1
ATOM 891 O O . PHE A 1 113 ? 20.481 2.153 -30.834 1.00 70.19 113 PHE A O 1
ATOM 898 N N . GLU A 1 114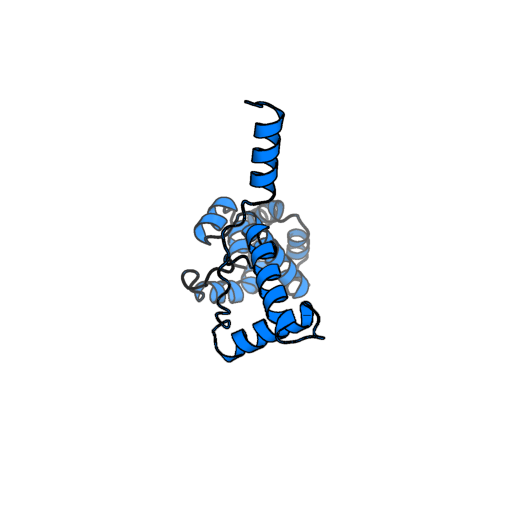 ? 21.923 3.127 -29.428 1.00 69.56 114 GLU A N 1
ATOM 899 C CA . GLU A 1 114 ? 22.388 4.132 -30.391 1.00 69.56 114 GLU A CA 1
ATOM 900 C C . GLU A 1 114 ? 23.038 3.495 -31.625 1.00 69.56 114 GLU A C 1
ATOM 902 O O . GLU A 1 114 ? 22.793 3.943 -32.748 1.00 69.56 114 GLU A O 1
ATOM 907 N N . ALA A 1 115 ? 23.810 2.417 -31.450 1.00 69.25 115 ALA A N 1
ATOM 908 C CA . ALA A 1 115 ? 24.387 1.666 -32.562 1.00 69.25 115 ALA A CA 1
ATOM 909 C C . ALA A 1 115 ? 23.302 1.047 -33.463 1.00 69.25 115 ALA A C 1
ATOM 911 O O . ALA A 1 115 ? 23.388 1.168 -34.685 1.00 69.25 115 ALA A O 1
ATOM 912 N N . ILE A 1 116 ? 22.253 0.459 -32.874 1.00 70.88 116 ILE A N 1
ATOM 913 C CA . ILE A 1 116 ? 21.107 -0.099 -33.614 1.00 70.88 116 ILE A CA 1
ATOM 914 C C . ILE A 1 116 ? 20.383 0.999 -34.403 1.00 70.88 116 ILE A C 1
ATOM 916 O O . ILE A 1 116 ? 20.128 0.839 -35.598 1.00 70.88 116 ILE A O 1
ATOM 920 N N . VAL A 1 117 ? 20.090 2.135 -33.763 1.00 68.81 117 VAL A N 1
ATOM 921 C CA . VAL A 1 117 ? 19.432 3.281 -34.411 1.00 68.81 117 VAL A CA 1
ATOM 922 C C . VAL A 1 117 ? 20.280 3.829 -35.558 1.00 68.81 117 VAL A C 1
ATOM 924 O O . VAL A 1 117 ? 19.748 4.142 -36.623 1.00 68.81 117 VAL A O 1
ATOM 927 N N . LYS A 1 118 ? 21.604 3.907 -35.384 1.00 69.38 118 LYS A N 1
ATOM 928 C CA . LYS A 1 118 ? 22.526 4.360 -36.430 1.00 69.38 118 LYS A CA 1
ATOM 929 C C . LYS A 1 118 ? 22.516 3.426 -37.635 1.00 69.38 118 LYS A C 1
ATOM 931 O O . LYS A 1 118 ? 22.454 3.917 -38.758 1.00 69.38 118 LYS A O 1
ATOM 936 N N . THR A 1 119 ? 22.525 2.110 -37.431 1.00 70.31 119 THR A N 1
ATOM 937 C CA . THR A 1 119 ? 22.403 1.146 -38.534 1.00 70.31 119 THR A CA 1
ATOM 938 C C . THR A 1 119 ? 21.069 1.305 -39.260 1.00 70.31 119 THR A C 1
ATOM 940 O O . THR A 1 119 ? 21.048 1.412 -40.480 1.00 70.31 119 THR A O 1
ATOM 943 N N . LEU A 1 120 ? 19.965 1.430 -38.523 1.00 69.06 120 LEU A N 1
ATOM 944 C CA . LEU A 1 120 ? 18.633 1.623 -39.103 1.00 69.06 120 LEU A CA 1
ATOM 945 C C . LEU A 1 120 ? 18.486 2.930 -39.892 1.00 69.06 120 LEU A C 1
ATOM 947 O O . LEU A 1 120 ? 17.779 2.972 -40.897 1.00 69.06 120 LEU A O 1
ATOM 951 N N . SER A 1 121 ? 19.174 3.990 -39.464 1.00 71.38 121 SER A N 1
ATOM 952 C CA . SER A 1 121 ? 19.169 5.281 -40.161 1.00 71.38 121 SER A CA 1
ATOM 953 C C . SER A 1 121 ? 19.827 5.229 -41.547 1.00 71.38 121 SER A C 1
ATOM 955 O O . SER A 1 121 ? 19.519 6.066 -42.393 1.00 71.38 121 SER A O 1
ATOM 957 N N . ILE A 1 122 ? 20.697 4.239 -41.797 1.00 73.94 122 ILE A N 1
ATOM 958 C CA . ILE A 1 122 ? 21.327 4.011 -43.108 1.00 73.94 122 ILE A CA 1
ATOM 959 C C . ILE A 1 122 ? 20.300 3.446 -44.092 1.00 73.94 122 ILE A C 1
ATOM 961 O O . ILE A 1 122 ? 20.212 3.917 -45.224 1.00 73.94 122 ILE A O 1
ATOM 965 N N . ASP A 1 123 ? 19.494 2.482 -43.645 1.00 69.06 123 ASP A N 1
AT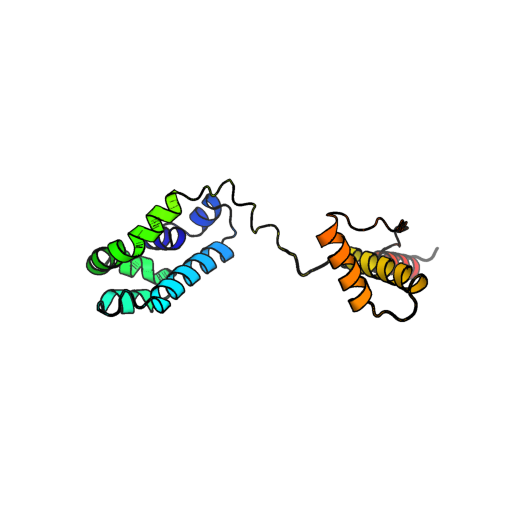OM 966 C CA . ASP A 1 123 ? 18.488 1.823 -44.484 1.00 69.06 123 ASP A CA 1
ATOM 967 C C . ASP A 1 123 ? 17.240 2.696 -44.697 1.00 69.06 123 ASP A C 1
ATOM 969 O O . ASP A 1 123 ? 16.490 2.500 -45.655 1.00 69.06 123 ASP A O 1
ATOM 973 N N . ARG A 1 124 ? 17.003 3.671 -43.807 1.00 69.94 124 ARG A N 1
ATOM 974 C CA . ARG A 1 124 ? 15.819 4.546 -43.818 1.00 69.94 124 ARG A CA 1
ATOM 975 C C . ARG A 1 124 ? 16.199 6.019 -43.641 1.00 69.94 124 ARG A C 1
ATOM 977 O O . ARG A 1 124 ? 15.910 6.617 -42.597 1.00 69.94 124 ARG A O 1
ATOM 984 N N . PRO A 1 125 ? 16.841 6.626 -44.653 1.00 68.31 125 PRO A N 1
ATOM 985 C CA . PRO A 1 125 ? 17.259 8.017 -44.576 1.00 68.31 125 PRO A CA 1
ATOM 986 C C . PRO A 1 125 ? 16.035 8.936 -44.459 1.00 68.31 125 PRO A C 1
ATOM 988 O O . PRO A 1 125 ? 15.122 8.883 -45.280 1.00 68.31 125 PRO A O 1
ATOM 991 N N . GLY A 1 126 ? 16.023 9.790 -43.433 1.00 70.75 126 GLY A N 1
ATOM 992 C CA . GLY A 1 126 ? 14.978 10.798 -43.208 1.00 70.75 126 GLY A CA 1
ATOM 993 C C . GLY A 1 126 ? 14.109 10.580 -41.969 1.00 70.75 126 GLY A C 1
ATOM 994 O O . GLY A 1 126 ? 13.373 11.491 -41.602 1.00 70.75 126 GLY A O 1
ATOM 995 N N . LEU A 1 127 ? 14.218 9.430 -41.29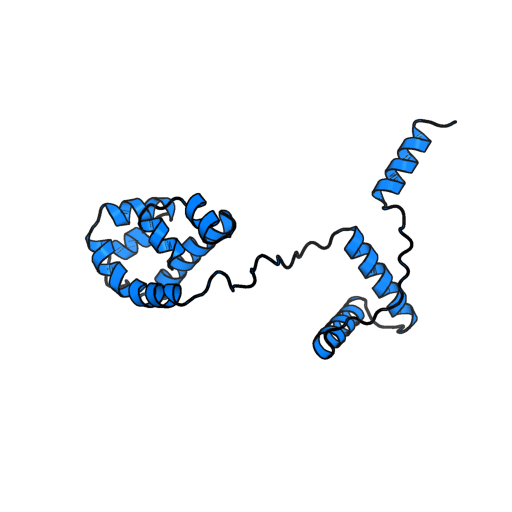6 1.00 74.44 127 LEU A N 1
ATOM 996 C CA . LEU A 1 127 ? 13.546 9.197 -40.015 1.00 74.44 127 LEU A CA 1
ATOM 997 C C . LEU A 1 127 ? 14.413 9.646 -38.837 1.00 74.44 127 LEU A C 1
ATOM 999 O O . LEU A 1 127 ? 15.623 9.421 -38.798 1.00 74.44 127 LEU A O 1
ATOM 1003 N N . THR A 1 128 ? 13.776 10.261 -37.847 1.00 75.56 128 THR A N 1
ATOM 1004 C CA . 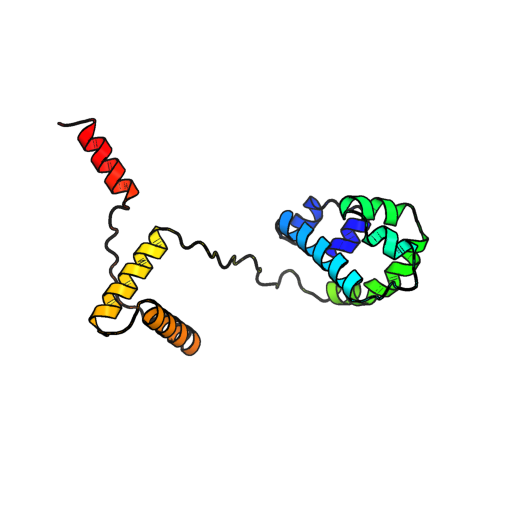THR A 1 128 ? 14.413 10.605 -36.572 1.00 75.56 128 THR A CA 1
ATOM 1005 C C . THR A 1 128 ? 14.581 9.364 -35.691 1.00 75.56 128 THR A C 1
ATOM 1007 O O . THR A 1 128 ? 13.821 8.399 -35.784 1.00 75.56 128 THR A O 1
ATOM 1010 N N . SER A 1 129 ? 15.530 9.397 -34.752 1.00 66.50 129 SER A N 1
ATOM 1011 C CA . SER A 1 129 ? 15.758 8.304 -33.790 1.00 66.50 129 SER A CA 1
ATOM 1012 C C . SER A 1 129 ? 14.497 7.903 -33.014 1.00 66.50 129 SER A C 1
ATOM 1014 O O . SER A 1 129 ? 14.294 6.729 -32.708 1.00 66.50 129 SER A O 1
ATOM 1016 N N . SER A 1 130 ? 13.619 8.865 -32.711 1.00 68.75 130 SER A N 1
ATOM 1017 C CA . SER A 1 130 ? 12.345 8.610 -32.030 1.00 68.75 130 SER A CA 1
ATOM 1018 C C . SER A 1 130 ? 11.322 7.899 -32.918 1.00 68.75 130 SER A C 1
ATOM 1020 O O . SER A 1 130 ? 10.524 7.110 -32.414 1.00 68.75 130 SER A O 1
ATOM 1022 N N . GLU A 1 131 ? 11.324 8.161 -34.224 1.00 72.19 131 GLU A N 1
ATOM 1023 C CA . GLU A 1 131 ? 10.455 7.471 -35.184 1.00 72.19 131 GLU A CA 1
ATOM 1024 C C . GLU A 1 131 ? 10.919 6.034 -35.410 1.00 72.19 131 GLU A C 1
ATOM 1026 O O . GLU A 1 131 ? 10.091 5.124 -35.381 1.00 72.19 131 GLU A O 1
ATOM 1031 N N . LEU A 1 132 ? 12.234 5.822 -35.500 1.00 73.06 132 LEU A N 1
ATOM 1032 C CA . LEU A 1 132 ? 12.836 4.490 -35.567 1.00 73.06 132 LEU A CA 1
ATOM 1033 C C . LEU A 1 132 ? 12.521 3.666 -34.305 1.00 73.06 132 LEU A C 1
ATOM 1035 O O . LEU A 1 132 ? 12.094 2.519 -34.406 1.00 73.06 132 LEU A O 1
ATOM 1039 N N . LEU A 1 133 ? 12.626 4.259 -33.109 1.00 73.25 133 LEU A N 1
ATOM 1040 C CA . LEU A 1 133 ? 12.245 3.596 -31.852 1.00 73.25 133 LEU A CA 1
ATOM 1041 C C . LEU A 1 133 ? 10.756 3.218 -31.820 1.00 73.25 133 LEU A C 1
ATOM 1043 O O . LEU A 1 133 ? 10.404 2.117 -31.398 1.00 73.25 133 LEU A O 1
ATOM 1047 N N . ARG A 1 134 ? 9.867 4.113 -32.267 1.00 75.88 134 ARG A N 1
ATOM 1048 C CA . ARG A 1 134 ? 8.424 3.824 -32.329 1.00 75.88 134 ARG A CA 1
ATOM 1049 C C . ARG A 1 134 ? 8.117 2.658 -33.254 1.00 75.88 134 ARG A C 1
ATOM 1051 O O . ARG A 1 134 ? 7.205 1.891 -32.962 1.00 75.88 134 ARG A O 1
ATOM 1058 N N . GLU A 1 135 ? 8.846 2.535 -34.351 1.00 73.38 135 GLU A N 1
ATOM 1059 C CA . GLU A 1 135 ? 8.693 1.421 -35.273 1.00 73.38 135 GLU A CA 1
ATOM 1060 C C . GLU A 1 135 ? 9.151 0.097 -34.656 1.00 73.38 135 GLU A C 1
ATOM 1062 O O . GLU A 1 135 ? 8.370 -0.850 -34.636 1.00 73.38 135 GLU A O 1
ATOM 1067 N N . ILE A 1 136 ? 10.337 0.067 -34.039 1.00 72.31 136 ILE A N 1
ATOM 1068 C CA . ILE A 1 136 ? 10.854 -1.113 -33.324 1.00 72.31 136 ILE A CA 1
ATOM 1069 C C . ILE A 1 136 ? 9.856 -1.587 -32.259 1.00 72.31 136 ILE A C 1
ATOM 1071 O O . ILE A 1 136 ? 9.560 -2.776 -32.151 1.00 72.31 136 ILE A O 1
ATOM 1075 N N . ILE A 1 137 ? 9.301 -0.651 -31.483 1.00 71.62 137 ILE A N 1
ATOM 1076 C CA . ILE A 1 137 ? 8.300 -0.960 -30.457 1.00 71.62 137 ILE A CA 1
ATOM 1077 C C . ILE A 1 137 ? 7.012 -1.497 -31.093 1.00 71.62 137 ILE A C 1
ATOM 1079 O O . ILE A 1 137 ? 6.442 -2.460 -30.586 1.00 71.62 137 ILE A O 1
ATOM 1083 N N . ARG A 1 138 ? 6.541 -0.910 -32.201 1.00 73.44 138 ARG A N 1
ATOM 1084 C CA . ARG A 1 138 ? 5.333 -1.380 -32.903 1.00 73.44 138 ARG A CA 1
ATOM 1085 C C . ARG A 1 138 ? 5.505 -2.788 -33.462 1.00 73.44 138 ARG A C 1
ATOM 1087 O O . ARG A 1 138 ? 4.591 -3.599 -33.323 1.00 73.44 138 ARG A O 1
ATOM 1094 N N . GLU A 1 139 ? 6.649 -3.087 -34.063 1.00 69.38 139 GLU A N 1
ATOM 1095 C CA . GLU A 1 139 ? 6.954 -4.424 -34.577 1.00 69.38 139 GLU A CA 1
ATOM 1096 C C . GLU A 1 139 ? 7.077 -5.447 -33.445 1.00 69.38 139 GLU A C 1
ATOM 1098 O O . GLU A 1 139 ? 6.506 -6.536 -33.543 1.00 69.38 139 GLU A O 1
ATOM 1103 N N . TYR A 1 140 ? 7.720 -5.073 -32.334 1.00 66.19 140 TYR A N 1
ATOM 1104 C CA . TYR A 1 140 ? 7.798 -5.910 -31.138 1.00 66.19 140 TYR A CA 1
ATOM 1105 C C . TYR A 1 140 ? 6.416 -6.222 -30.558 1.00 66.19 140 TYR A C 1
ATOM 1107 O O . TYR A 1 140 ? 6.106 -7.382 -30.304 1.00 66.19 140 TYR A O 1
ATOM 1115 N N . ILE A 1 141 ? 5.553 -5.212 -30.407 1.00 67.69 141 ILE A N 1
ATOM 1116 C CA . ILE A 1 141 ? 4.176 -5.395 -29.919 1.00 67.69 141 ILE A CA 1
ATOM 1117 C C . ILE A 1 141 ? 3.379 -6.312 -30.855 1.00 67.69 141 ILE A C 1
ATOM 1119 O O . ILE A 1 141 ? 2.567 -7.108 -30.392 1.00 67.69 141 ILE A O 1
ATOM 1123 N N . SER A 1 142 ? 3.607 -6.209 -32.164 1.00 69.81 142 SER A N 1
ATOM 1124 C CA . SER A 1 142 ? 2.837 -6.957 -33.162 1.00 69.81 142 SER A CA 1
ATOM 1125 C C . SER A 1 142 ? 3.292 -8.410 -33.317 1.00 69.81 142 SER A C 1
ATOM 1127 O O . SER A 1 142 ? 2.476 -9.270 -33.634 1.00 69.81 142 SER A O 1
ATOM 1129 N N . SER A 1 143 ? 4.582 -8.696 -33.122 1.00 63.62 143 SER A N 1
ATOM 1130 C CA . SER A 1 143 ? 5.180 -10.005 -33.433 1.00 63.62 143 SER A CA 1
ATOM 1131 C C . SER A 1 143 ? 5.774 -10.740 -32.227 1.00 63.62 143 SER A C 1
ATOM 1133 O O . SER A 1 143 ? 6.138 -11.908 -32.344 1.00 63.62 143 SER A O 1
ATOM 1135 N N . GLY A 1 144 ? 5.903 -10.076 -31.075 1.00 48.69 144 GLY A N 1
ATOM 1136 C CA . GLY A 1 144 ? 6.598 -10.597 -29.894 1.00 48.69 144 GLY A CA 1
ATOM 1137 C C . GLY A 1 144 ? 8.119 -10.708 -30.060 1.00 48.69 144 GLY A C 1
ATOM 1138 O O . GLY A 1 144 ? 8.801 -11.185 -29.153 1.00 48.69 144 GLY A O 1
ATOM 1139 N N . ALA A 1 145 ? 8.667 -10.275 -31.197 1.00 52.59 145 ALA A N 1
ATOM 1140 C CA . ALA A 1 145 ? 10.086 -10.327 -31.512 1.00 52.59 145 ALA A CA 1
ATOM 1141 C C . ALA A 1 145 ? 10.582 -8.946 -31.950 1.00 52.59 145 ALA A C 1
ATOM 1143 O O . ALA A 1 145 ? 9.931 -8.242 -32.715 1.00 52.59 145 ALA A O 1
ATOM 1144 N N . VAL A 1 146 ? 11.760 -8.552 -31.468 1.00 56.47 146 VAL A N 1
ATOM 1145 C CA . VAL A 1 146 ? 12.495 -7.428 -32.060 1.00 56.47 146 VAL A CA 1
ATOM 1146 C C . VAL A 1 146 ? 13.241 -7.987 -33.274 1.00 56.47 146 VAL A C 1
ATOM 1148 O O . VAL A 1 146 ? 13.849 -9.058 -33.136 1.00 56.47 146 VAL A O 1
ATOM 1151 N N . PRO A 1 147 ? 13.235 -7.323 -34.446 1.00 54.94 147 PRO A N 1
ATOM 1152 C CA . PRO A 1 147 ? 14.067 -7.745 -35.561 1.00 54.94 147 PRO A CA 1
ATOM 1153 C C . PRO A 1 147 ? 15.508 -7.892 -35.076 1.00 54.94 147 PRO A C 1
ATOM 1155 O O . PRO A 1 147 ? 16.102 -6.943 -34.560 1.00 54.94 147 PRO A O 1
ATOM 1158 N N . LYS A 1 148 ? 16.086 -9.090 -35.219 1.00 50.50 148 LYS A N 1
ATOM 1159 C CA . LYS A 1 148 ? 17.530 -9.270 -35.063 1.00 50.50 148 LYS A CA 1
ATOM 1160 C C . LYS A 1 148 ? 18.197 -8.559 -36.233 1.00 50.50 148 LYS A C 1
ATOM 1162 O O . LYS A 1 148 ? 18.572 -9.184 -37.221 1.00 50.50 148 LYS A O 1
ATOM 1167 N N . HIS A 1 149 ? 18.340 -7.244 -36.144 1.00 52.91 149 HIS A N 1
ATOM 1168 C CA . HIS A 1 149 ? 19.387 -6.582 -36.895 1.00 52.91 149 HIS A CA 1
ATOM 1169 C C . HIS A 1 149 ? 20.678 -7.206 -36.379 1.00 52.91 149 HIS A C 1
ATOM 1171 O O . HIS A 1 149 ? 20.947 -7.155 -35.180 1.00 52.91 149 HIS A O 1
ATOM 1177 N N . ASN A 1 150 ? 21.404 -7.904 -37.255 1.00 42.91 150 ASN A N 1
ATOM 1178 C CA . ASN A 1 150 ? 22.704 -8.494 -36.952 1.00 42.91 150 ASN A CA 1
ATOM 1179 C C . ASN A 1 150 ? 23.701 -7.362 -36.673 1.00 42.91 150 ASN A C 1
ATOM 1181 O O . ASN A 1 150 ? 24.584 -7.068 -37.473 1.00 42.91 150 ASN A O 1
ATOM 1185 N N . VAL A 1 151 ? 23.539 -6.690 -35.540 1.00 41.50 151 VAL A N 1
ATOM 1186 C CA . VAL A 1 151 ? 24.510 -5.754 -35.016 1.00 41.50 151 VAL A CA 1
ATOM 1187 C C . VAL A 1 151 ? 25.504 -6.623 -34.276 1.00 41.50 151 VAL A C 1
ATOM 1189 O O . VAL A 1 151 ? 25.302 -7.009 -33.126 1.00 41.50 151 VAL A O 1
ATOM 1192 N N . SER A 1 152 ? 26.573 -6.991 -34.977 1.00 36.38 152 SER A N 1
ATOM 1193 C CA . SER A 1 152 ? 27.780 -7.455 -34.313 1.00 36.38 152 SER A CA 1
ATOM 1194 C C . SER A 1 152 ? 28.329 -6.256 -33.548 1.00 36.38 152 SER A C 1
ATOM 1196 O O . SER A 1 152 ? 29.108 -5.471 -34.087 1.00 36.38 152 SER A O 1
ATOM 1198 N N . VAL A 1 153 ? 27.870 -6.071 -32.309 1.00 37.25 153 VAL A N 1
ATOM 1199 C CA . VAL A 1 153 ? 28.511 -5.161 -31.365 1.00 37.25 153 VAL A CA 1
ATOM 1200 C C . VAL A 1 153 ? 29.875 -5.781 -31.099 1.00 37.25 153 VAL A C 1
ATOM 1202 O O . VAL A 1 153 ? 30.016 -6.683 -30.277 1.00 37.25 153 VAL A O 1
ATOM 1205 N N . VAL A 1 154 ? 30.887 -5.367 -31.866 1.00 41.66 154 VAL A N 1
ATOM 1206 C CA . VAL A 1 154 ? 32.270 -5.551 -31.429 1.00 41.66 154 VAL A CA 1
ATOM 1207 C C . VAL A 1 154 ? 32.310 -4.895 -30.053 1.00 41.66 154 VAL A C 1
ATOM 1209 O O . VAL A 1 154 ? 31.883 -3.741 -29.976 1.00 41.66 154 VAL A O 1
ATOM 1212 N N . PRO A 1 155 ? 32.728 -5.590 -28.980 1.00 39.44 155 PRO A N 1
ATOM 1213 C CA . PRO A 1 155 ? 32.874 -4.967 -27.677 1.00 39.44 155 PRO A CA 1
ATOM 1214 C C . PRO A 1 155 ? 33.877 -3.827 -27.837 1.00 39.44 155 PRO A C 1
ATOM 1216 O O . PRO A 1 155 ? 35.090 -4.031 -27.859 1.00 39.44 155 PRO A O 1
ATOM 1219 N N . GLY A 1 156 ? 33.359 -2.624 -28.067 1.00 48.84 156 GLY A N 1
ATOM 1220 C CA . GLY A 1 156 ? 34.131 -1.412 -27.974 1.00 48.84 156 GLY A CA 1
ATOM 1221 C C . GLY A 1 156 ? 34.518 -1.319 -26.517 1.00 48.84 156 GLY A C 1
ATOM 1222 O O . GLY A 1 156 ? 33.649 -1.379 -25.647 1.00 48.84 156 GLY A O 1
ATOM 1223 N N . VAL A 1 157 ? 35.821 -1.251 -26.263 1.00 49.53 157 VAL A N 1
ATOM 1224 C CA . VAL A 1 157 ? 36.355 -0.910 -24.949 1.00 49.53 157 VAL A CA 1
ATOM 1225 C C . VAL A 1 157 ? 35.546 0.283 -24.450 1.00 49.53 157 VAL A C 1
ATOM 1227 O O . VAL A 1 157 ? 35.439 1.297 -25.142 1.00 49.53 157 VAL A O 1
ATOM 1230 N N . SER A 1 158 ? 34.880 0.125 -23.308 1.00 48.88 158 SER A N 1
ATOM 1231 C CA . SER A 1 158 ? 33.966 1.155 -22.824 1.00 48.88 158 SER A CA 1
ATOM 1232 C C . SER A 1 158 ? 34.730 2.479 -22.688 1.00 48.88 158 SER A C 1
ATOM 1234 O O . SER A 1 158 ? 35.921 2.463 -22.359 1.00 48.88 158 SER A O 1
ATOM 1236 N N . PRO A 1 159 ? 34.100 3.655 -22.853 1.00 50.34 159 PRO A N 1
ATOM 1237 C CA . PRO A 1 159 ? 34.789 4.943 -22.708 1.00 50.34 159 PRO A CA 1
ATOM 1238 C C . PRO A 1 159 ? 35.540 5.090 -21.372 1.00 50.34 159 PRO A C 1
ATOM 1240 O O . PRO A 1 159 ? 36.521 5.827 -21.260 1.00 50.34 159 PRO A O 1
ATOM 1243 N N . ARG A 1 160 ? 35.091 4.360 -20.343 1.00 53.53 160 ARG A N 1
ATOM 1244 C CA . ARG A 1 160 ? 35.753 4.244 -19.044 1.00 53.53 160 ARG A CA 1
ATOM 1245 C C . ARG A 1 160 ? 37.043 3.425 -19.113 1.00 53.53 160 ARG A C 1
ATOM 1247 O O . ARG A 1 160 ? 38.045 3.853 -18.550 1.00 53.53 160 ARG A O 1
ATOM 1254 N N . GLU A 1 161 ? 37.029 2.280 -19.782 1.00 55.66 161 GLU A N 1
ATOM 1255 C CA . GLU A 1 161 ? 38.223 1.461 -20.008 1.00 55.66 161 GLU A CA 1
ATOM 1256 C C . GLU A 1 161 ? 39.204 2.154 -20.960 1.00 55.66 161 GLU A C 1
ATOM 1258 O O . GLU A 1 161 ? 40.404 2.119 -20.709 1.00 55.66 161 GLU A O 1
ATOM 1263 N N . GLN A 1 162 ? 38.718 2.885 -21.968 1.00 62.97 162 GLN A N 1
ATOM 1264 C CA . GLN A 1 162 ? 39.555 3.701 -22.852 1.00 62.97 162 GLN A CA 1
ATOM 1265 C C . GLN A 1 162 ? 40.295 4.785 -22.053 1.00 62.97 162 GLN A C 1
ATOM 1267 O O . GLN A 1 162 ? 41.509 4.925 -22.164 1.00 62.97 162 GLN A O 1
ATOM 1272 N N . ARG A 1 163 ? 39.585 5.484 -21.153 1.00 63.56 163 ARG A N 1
ATOM 1273 C CA . ARG A 1 163 ? 40.195 6.458 -20.232 1.00 63.56 163 ARG A CA 1
ATOM 1274 C C . ARG A 1 163 ? 41.197 5.818 -19.281 1.00 63.56 163 ARG A C 1
ATOM 1276 O O . ARG A 1 163 ? 42.207 6.444 -18.981 1.00 63.56 163 ARG A O 1
ATOM 1283 N N . LEU A 1 164 ? 40.927 4.608 -18.789 1.00 62.47 164 LEU A N 1
ATOM 1284 C CA . LEU A 1 164 ? 41.864 3.877 -17.933 1.00 62.47 164 LEU A CA 1
ATOM 1285 C C . LEU A 1 164 ? 43.130 3.486 -18.701 1.00 62.47 164 LEU A C 1
ATOM 1287 O O . LEU A 1 164 ? 44.223 3.666 -18.177 1.00 62.47 164 LEU A O 1
ATOM 1291 N N . LEU A 1 165 ? 43.003 3.028 -19.946 1.00 67.50 165 LEU A N 1
ATOM 1292 C CA . LEU A 1 165 ? 44.141 2.707 -20.809 1.00 67.50 165 LEU A CA 1
ATOM 1293 C C . LEU A 1 165 ? 44.966 3.954 -21.159 1.00 67.50 165 LEU A C 1
ATOM 1295 O O . LEU A 1 165 ? 46.196 3.903 -21.111 1.00 67.50 165 LEU A O 1
ATOM 1299 N N . ASP A 1 166 ? 44.313 5.086 -21.423 1.00 69.94 166 ASP A N 1
ATOM 1300 C CA . ASP A 1 166 ? 44.985 6.370 -21.651 1.00 69.94 166 ASP A CA 1
ATOM 1301 C C . ASP A 1 166 ? 45.696 6.876 -20.386 1.00 69.94 166 ASP A C 1
ATOM 1303 O O . ASP A 1 166 ? 46.809 7.399 -20.456 1.00 69.94 166 ASP A O 1
ATOM 1307 N N . LEU A 1 167 ? 45.092 6.681 -19.209 1.00 67.88 167 LEU A N 1
ATOM 1308 C CA . LEU A 1 167 ? 45.701 6.988 -17.911 1.00 67.88 167 LEU A CA 1
ATOM 1309 C C . LEU A 1 167 ? 46.913 6.102 -17.619 1.00 67.88 167 LEU A C 1
ATOM 1311 O O . LEU A 1 167 ? 47.909 6.601 -17.100 1.00 67.88 167 LEU A O 1
ATOM 1315 N N . VAL A 1 168 ? 46.853 4.813 -17.951 1.00 72.81 168 VAL A N 1
ATOM 1316 C CA . VAL A 1 168 ? 47.979 3.886 -17.776 1.00 72.81 168 VAL A CA 1
ATOM 1317 C C . VAL A 1 168 ? 49.127 4.266 -18.712 1.00 72.81 168 VAL A C 1
ATOM 1319 O O . VAL A 1 168 ? 50.240 4.455 -18.234 1.00 72.81 168 VAL A O 1
ATOM 1322 N N . ARG A 1 169 ? 48.860 4.513 -20.003 1.00 72.31 169 ARG A N 1
ATOM 1323 C CA . ARG A 1 169 ? 49.881 4.979 -20.965 1.00 72.31 169 ARG A CA 1
ATOM 1324 C C . ARG A 1 169 ? 50.522 6.306 -20.581 1.00 72.31 169 ARG A C 1
ATOM 1326 O O . ARG A 1 169 ? 51.696 6.524 -20.852 1.00 72.31 169 ARG A O 1
ATOM 1333 N N . LYS A 1 170 ? 49.754 7.210 -19.972 1.00 68.69 170 LYS A N 1
ATOM 1334 C CA . LYS A 1 170 ? 50.254 8.525 -19.559 1.00 68.69 170 LYS A CA 1
ATOM 1335 C C . LYS A 1 170 ? 51.130 8.462 -18.305 1.00 68.69 170 LYS A C 1
ATOM 1337 O O . LYS A 1 170 ? 52.007 9.306 -18.151 1.00 68.69 170 LYS A O 1
ATOM 1342 N N . ASN A 1 171 ? 50.881 7.502 -17.414 1.00 66.12 171 ASN A N 1
ATOM 1343 C CA . ASN A 1 171 ? 51.577 7.391 -16.128 1.00 66.12 171 ASN A CA 1
ATOM 1344 C C . ASN A 1 171 ? 52.672 6.316 -16.104 1.00 66.12 171 ASN A C 1
ATOM 1346 O O . ASN A 1 171 ? 53.474 6.309 -15.176 1.00 66.12 171 ASN A O 1
ATOM 1350 N N . TRP A 1 172 ? 52.716 5.432 -17.102 1.00 60.91 172 TRP A N 1
ATOM 1351 C CA . TRP A 1 172 ? 53.775 4.441 -17.278 1.00 60.91 172 TRP A CA 1
ATOM 1352 C C . TRP A 1 172 ? 54.124 4.303 -18.769 1.00 60.91 172 TRP A C 1
ATOM 1354 O O . TRP A 1 172 ? 53.678 3.362 -19.427 1.00 60.91 172 TRP A O 1
ATOM 1364 N N . PRO A 1 173 ? 54.839 5.286 -19.342 1.00 57.09 173 PRO A N 1
ATOM 1365 C CA . PRO A 1 173 ? 55.422 5.128 -20.667 1.00 57.09 173 PRO A CA 1
ATOM 1366 C C . PRO A 1 173 ? 56.571 4.112 -20.586 1.00 57.09 173 PRO A C 1
ATOM 1368 O O . PRO A 1 173 ? 57.325 4.135 -19.611 1.00 57.09 173 PRO A O 1
ATOM 1371 N N . ASP A 1 174 ? 56.666 3.220 -21.574 1.00 62.62 174 ASP A N 1
ATOM 1372 C CA . ASP A 1 174 ? 57.809 2.305 -21.728 1.00 62.62 174 ASP A CA 1
ATOM 1373 C C . ASP A 1 174 ? 59.147 3.065 -21.815 1.00 62.62 174 ASP A C 1
ATOM 1375 O O . ASP A 1 174 ? 59.187 4.129 -22.485 1.00 62.62 174 ASP A O 1
#

Organism: NCBI:txid3075126